Protein AF-B1PHC8-F1 (afdb_monomer)

pLDDT: mean 93.21, std 6.13, range [55.34, 97.25]

Structure (mmCIF, N/CA/C/O backbone):
data_AF-B1PHC8-F1
#
_entry.id   AF-B1PHC8-F1
#
loop_
_atom_site.group_PDB
_atom_site.id
_atom_site.type_symbol
_atom_site.label_atom_id
_atom_site.label_alt_id
_atom_site.label_comp_id
_atom_site.label_asym_id
_atom_site.label_entity_id
_atom_site.label_seq_id
_atom_site.pdbx_PDB_ins_code
_atom_site.Cartn_x
_atom_site.Cartn_y
_atom_site.Cartn_z
_atom_site.occupancy
_atom_site.B_iso_or_equiv
_atom_site.auth_seq_id
_atom_site.auth_comp_id
_atom_site.auth_asym_id
_atom_site.auth_atom_id
_atom_site.pdbx_PDB_model_num
ATOM 1 N N . VAL A 1 1 ? -2.891 -11.904 -4.255 1.00 90.06 1 VAL A N 1
ATOM 2 C CA . VAL A 1 1 ? -4.264 -12.286 -3.826 1.00 90.06 1 VAL A CA 1
ATOM 3 C C . VAL A 1 1 ? -4.377 -12.484 -2.309 1.00 90.06 1 VAL A C 1
ATOM 5 O O . VAL A 1 1 ? -5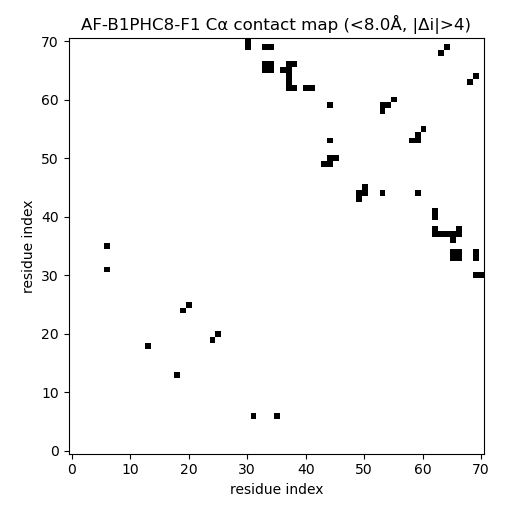.147 -11.738 -1.717 1.00 90.06 1 VAL A O 1
ATOM 8 N N . PRO A 1 2 ? -3.614 -13.371 -1.633 1.00 95.31 2 PRO A N 1
ATOM 9 C CA . PRO A 1 2 ? -3.781 -13.600 -0.184 1.00 95.31 2 PRO A CA 1
ATOM 10 C C . PRO A 1 2 ? -3.526 -12.361 0.689 1.00 95.31 2 PRO A C 1
ATOM 12 O O . PRO A 1 2 ? -4.198 -12.149 1.693 1.00 95.31 2 PRO A O 1
ATOM 15 N N . THR A 1 3 ? -2.580 -11.510 0.287 1.00 94.31 3 THR A N 1
ATOM 16 C CA . THR A 1 3 ? -2.282 -10.225 0.942 1.00 94.31 3 THR A CA 1
ATOM 17 C C . THR A 1 3 ? -3.458 -9.252 0.874 1.00 94.31 3 THR A C 1
ATOM 19 O O . THR A 1 3 ? -3.817 -8.657 1.884 1.00 94.31 3 THR A O 1
ATOM 22 N N . GLY A 1 4 ? -4.110 -9.152 -0.289 1.00 93.94 4 GLY A N 1
ATOM 23 C CA . GLY A 1 4 ? -5.318 -8.346 -0.469 1.00 93.94 4 GLY A CA 1
ATOM 24 C C . GLY A 1 4 ? -6.454 -8.799 0.448 1.00 93.94 4 GLY A C 1
ATOM 25 O O . GLY A 1 4 ? -7.082 -7.967 1.092 1.00 93.94 4 GLY A O 1
ATOM 26 N N . ILE A 1 5 ? -6.659 -10.114 0.591 1.00 97.25 5 ILE A N 1
ATOM 27 C CA . ILE A 1 5 ? -7.671 -10.668 1.508 1.00 97.25 5 ILE A CA 1
ATOM 28 C C . ILE A 1 5 ? -7.410 -10.220 2.954 1.00 97.25 5 ILE A C 1
ATOM 30 O O . ILE A 1 5 ? -8.347 -9.817 3.639 1.00 97.25 5 ILE A O 1
ATOM 34 N N . LYS A 1 6 ? -6.151 -10.225 3.416 1.00 95.50 6 LYS A N 1
ATOM 35 C CA . LYS A 1 6 ? -5.803 -9.744 4.767 1.00 95.50 6 LYS A CA 1
ATOM 36 C C . LYS A 1 6 ? -6.122 -8.261 4.956 1.00 95.50 6 LYS A C 1
ATOM 38 O O . LYS A 1 6 ? -6.726 -7.903 5.961 1.00 95.50 6 LYS A O 1
ATOM 43 N N . ILE A 1 7 ? -5.778 -7.424 3.977 1.00 95.88 7 ILE A N 1
ATOM 44 C CA . ILE A 1 7 ? -6.071 -5.984 4.010 1.00 95.88 7 ILE A CA 1
ATOM 45 C C . ILE A 1 7 ? -7.581 -5.739 4.101 1.00 95.88 7 ILE A C 1
ATOM 47 O O . ILE A 1 7 ? -8.033 -5.000 4.974 1.00 95.88 7 ILE A O 1
ATOM 51 N N . PHE A 1 8 ? -8.375 -6.401 3.254 1.00 97.00 8 PHE A N 1
ATOM 52 C CA . PHE A 1 8 ? -9.833 -6.281 3.307 1.00 97.00 8 PHE A CA 1
ATOM 53 C C . PHE A 1 8 ? -10.418 -6.830 4.607 1.00 97.00 8 PHE A C 1
ATOM 55 O O . PHE A 1 8 ? -11.365 -6.252 5.131 1.00 97.00 8 PHE A O 1
ATOM 62 N N . SER A 1 9 ? -9.837 -7.892 5.168 1.00 96.75 9 SER A N 1
ATOM 63 C CA . SER A 1 9 ? -10.236 -8.398 6.480 1.00 96.75 9 SER A CA 1
ATOM 64 C C . SER A 1 9 ? -9.991 -7.368 7.586 1.00 96.75 9 SER A C 1
ATOM 66 O O . SER A 1 9 ? -10.864 -7.195 8.428 1.00 96.75 9 SER A O 1
ATOM 68 N N . TRP A 1 10 ? -8.854 -6.660 7.589 1.00 95.81 10 TRP A N 1
ATOM 69 C CA . TRP A 1 10 ? -8.580 -5.604 8.574 1.00 95.81 10 TRP A CA 1
ATOM 70 C C . TRP A 1 10 ? -9.546 -4.425 8.444 1.00 95.81 10 TRP A C 1
ATOM 72 O O . TRP A 1 10 ? -10.072 -3.952 9.450 1.00 95.81 10 TRP A O 1
ATOM 82 N N . LEU A 1 11 ? -9.826 -3.985 7.214 1.00 95.69 11 LEU A N 1
ATOM 83 C CA . LEU A 1 11 ? -10.820 -2.938 6.959 1.00 95.69 11 LEU A CA 1
ATOM 84 C C . LEU A 1 11 ? -12.226 -3.382 7.383 1.00 95.69 11 LEU A C 1
ATOM 86 O O . LEU A 1 11 ? -12.957 -2.600 7.987 1.00 95.69 11 LEU A O 1
ATOM 90 N N . GLY A 1 12 ? -12.576 -4.645 7.131 1.00 96.44 12 GLY A N 1
ATOM 91 C CA . GLY A 1 12 ? -13.829 -5.248 7.579 1.00 96.44 12 GLY A CA 1
ATOM 92 C C . GLY A 1 12 ? -13.979 -5.243 9.101 1.00 96.44 12 GLY A C 1
ATOM 93 O O . GLY A 1 12 ? -15.057 -4.929 9.591 1.00 96.44 12 GLY A O 1
ATOM 94 N N . THR A 1 13 ? -12.900 -5.503 9.848 1.00 94.75 13 THR A N 1
ATOM 95 C CA . THR A 1 13 ? -12.904 -5.439 11.322 1.00 94.75 13 THR A CA 1
ATOM 96 C C . THR A 1 13 ? -13.163 -4.028 11.852 1.00 94.75 13 THR A C 1
ATOM 98 O O . THR A 1 13 ? -13.794 -3.871 12.893 1.00 94.75 13 THR A O 1
ATOM 101 N N . LEU A 1 14 ? -12.674 -2.995 11.163 1.00 94.31 14 LEU A N 1
ATOM 102 C CA . LEU A 1 14 ? -12.836 -1.601 11.589 1.00 94.31 14 LEU A CA 1
ATOM 103 C C . LEU A 1 14 ? -14.188 -1.009 11.162 1.00 94.31 14 LEU A C 1
ATOM 105 O O . LEU A 1 14 ? -14.684 -0.070 11.790 1.00 94.31 14 LEU A O 1
ATOM 109 N N . HIS A 1 15 ? -14.803 -1.553 10.112 1.00 95.19 15 HIS A N 1
ATOM 110 C CA . HIS A 1 15 ? -16.050 -1.045 9.555 1.00 95.19 15 HIS A CA 1
ATOM 111 C C . HIS A 1 15 ? -17.229 -1.17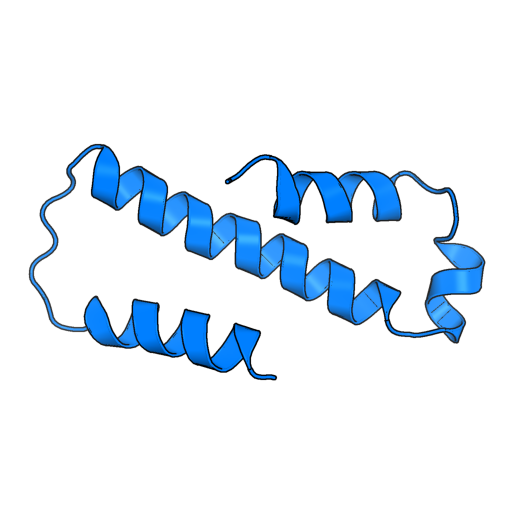7 10.5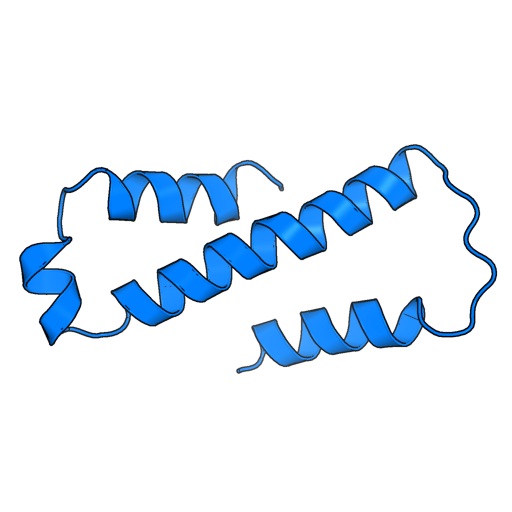36 1.00 95.19 15 HIS A C 1
ATOM 113 O O . HIS A 1 15 ? -17.505 -2.248 11.068 1.00 95.19 15 HIS A O 1
ATOM 119 N N . GLY A 1 16 ? -17.957 -0.076 10.757 1.00 92.19 16 GLY A N 1
ATOM 120 C CA . GLY A 1 16 ? -19.130 -0.041 11.642 1.00 92.19 16 GLY A CA 1
ATOM 121 C C . GLY A 1 16 ? -18.814 0.013 13.142 1.00 92.19 16 GLY A C 1
ATOM 122 O O . GLY A 1 16 ? -19.739 0.008 13.952 1.00 92.19 16 GLY A O 1
ATOM 123 N N . THR A 1 17 ? -17.535 0.096 13.525 1.00 93.06 17 THR A N 1
ATOM 124 C CA . THR A 1 17 ? -17.108 0.244 14.926 1.00 93.06 17 THR A CA 1
ATOM 125 C C . THR A 1 17 ? -16.868 1.714 15.287 1.00 93.06 17 THR A C 1
ATOM 127 O O . THR A 1 17 ? -16.495 2.524 14.438 1.00 93.06 17 THR A O 1
ATOM 130 N N . GLN A 1 18 ? -17.078 2.083 16.555 1.00 92.19 18 GLN A N 1
ATOM 131 C CA . GLN A 1 18 ? -16.670 3.399 17.056 1.00 92.19 18 GLN A CA 1
ATOM 132 C C . GLN A 1 18 ? -15.160 3.395 17.312 1.00 92.19 18 GLN A C 1
ATOM 134 O O . GLN A 1 18 ? -14.678 2.757 18.247 1.00 92.19 18 GLN A O 1
ATOM 139 N N . LEU A 1 19 ? -14.411 4.094 16.459 1.00 93.50 19 LEU A N 1
ATOM 140 C CA . LEU A 1 19 ? -12.956 4.150 16.540 1.00 93.50 19 LEU A CA 1
ATOM 141 C C . LEU A 1 19 ? -12.497 5.149 17.606 1.00 93.50 19 LEU A C 1
ATOM 143 O O . LEU A 1 19 ? -12.790 6.340 17.526 1.00 93.50 19 LEU A O 1
ATOM 147 N N . ASN A 1 20 ? -11.704 4.666 18.561 1.00 93.19 20 ASN A N 1
ATOM 148 C CA . ASN A 1 20 ? -10.940 5.514 19.470 1.00 93.19 20 ASN A CA 1
ATOM 149 C C . ASN A 1 20 ? -9.548 5.749 18.875 1.00 93.19 20 ASN A C 1
ATOM 151 O O . ASN A 1 20 ? -8.764 4.809 18.751 1.00 93.19 20 ASN A O 1
ATOM 155 N N . TYR A 1 21 ? -9.232 6.995 18.518 1.00 93.06 21 TYR A N 1
ATOM 156 C CA . TYR A 1 21 ? -7.961 7.371 17.884 1.00 93.06 21 TYR A CA 1
ATOM 157 C C . TYR A 1 21 ? -6.782 7.366 18.867 1.00 93.06 21 TYR A C 1
ATOM 159 O O . TYR A 1 21 ? -6.242 8.407 19.236 1.00 93.06 21 TYR A O 1
ATOM 167 N N . SER A 1 22 ? -6.362 6.178 19.290 1.00 95.75 22 SER A N 1
ATOM 168 C CA . SER A 1 22 ? -5.089 5.992 19.982 1.00 95.75 22 SER A CA 1
ATOM 169 C C . SER A 1 22 ? -3.915 6.102 18.995 1.00 95.75 22 SER A C 1
ATOM 171 O O . SER A 1 22 ? -4.078 5.806 17.805 1.00 95.75 22 SER A O 1
ATOM 173 N N . PRO A 1 23 ? -2.698 6.441 19.467 1.00 94.94 23 PRO A N 1
ATOM 174 C CA . PRO A 1 23 ? -1.498 6.423 18.629 1.00 94.94 23 PRO A CA 1
ATOM 175 C C . PRO A 1 23 ? -1.295 5.091 17.890 1.00 94.94 23 PRO A C 1
ATOM 177 O O . PRO A 1 23 ? -0.906 5.080 16.726 1.00 94.94 23 PRO A O 1
ATOM 180 N N . SER A 1 24 ? -1.630 3.967 18.535 1.00 94.75 24 SER A N 1
ATOM 181 C CA . SER A 1 24 ? -1.556 2.632 17.934 1.00 94.75 24 SER A CA 1
ATOM 182 C C . SER A 1 24 ? -2.533 2.434 16.773 1.00 94.75 24 SER A C 1
ATOM 184 O O . SER A 1 24 ? -2.148 1.870 15.751 1.00 94.75 24 SER A O 1
ATOM 186 N N . LEU A 1 25 ? -3.775 2.916 16.892 1.00 95.06 25 LEU A N 1
ATOM 187 C CA . LEU A 1 25 ? -4.761 2.807 15.817 1.00 95.06 25 LEU A CA 1
ATOM 188 C C . LEU A 1 25 ? -4.378 3.691 14.626 1.00 95.06 25 LEU A C 1
ATOM 190 O O . LEU A 1 25 ? -4.479 3.252 13.483 1.00 95.06 25 LEU A O 1
ATOM 194 N N . ILE A 1 26 ? -3.898 4.910 14.884 1.00 95.50 26 ILE A N 1
ATOM 195 C CA . ILE A 1 26 ? -3.425 5.823 13.832 1.00 95.50 26 ILE A CA 1
ATOM 196 C C . ILE A 1 26 ? -2.264 5.187 13.061 1.00 95.50 26 ILE A C 1
ATOM 198 O O . ILE A 1 26 ? -2.254 5.215 11.831 1.00 95.50 26 ILE A O 1
ATOM 202 N N . TRP A 1 27 ? -1.319 4.562 13.767 1.00 95.62 27 TRP A N 1
ATOM 203 C CA . TRP A 1 27 ? -0.208 3.8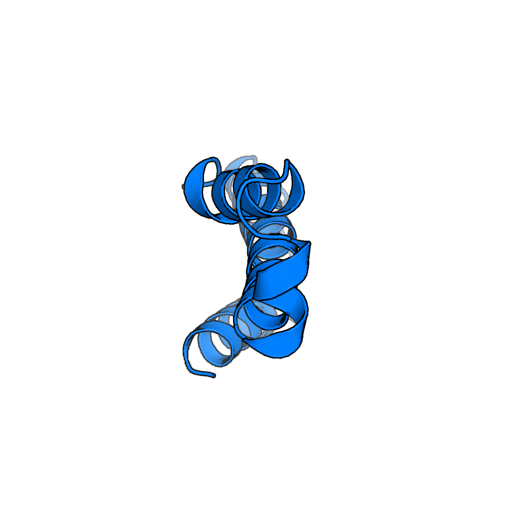69 13.126 1.00 95.62 27 TRP A CA 1
ATOM 204 C C . TRP A 1 27 ? -0.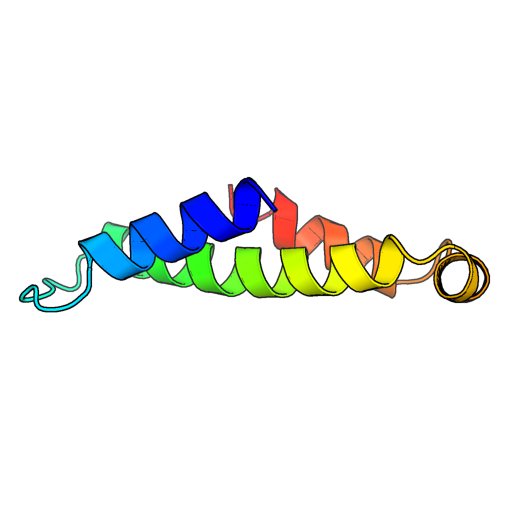680 2.657 12.315 1.00 95.62 27 TRP A C 1
ATOM 206 O O . TRP A 1 27 ? -0.265 2.496 11.173 1.00 95.62 27 TRP A O 1
ATOM 216 N N . ALA A 1 28 ? -1.610 1.853 12.843 1.00 94.44 28 ALA A N 1
ATOM 217 C CA . ALA A 1 28 ? -2.185 0.714 12.121 1.00 94.44 28 ALA A CA 1
ATOM 218 C C . ALA A 1 28 ? -2.919 1.136 10.833 1.00 94.44 28 ALA A C 1
ATOM 220 O O . ALA A 1 28 ? -2.782 0.483 9.797 1.00 94.44 28 ALA A O 1
ATOM 221 N N . LEU A 1 29 ? -3.661 2.247 10.869 1.00 95.12 29 LEU A N 1
ATOM 222 C CA . LEU A 1 29 ? -4.297 2.827 9.683 1.00 95.12 29 LEU A CA 1
ATOM 223 C C . LEU A 1 29 ? -3.253 3.329 8.672 1.00 95.12 29 LEU A C 1
ATOM 225 O O . LEU A 1 29 ? -3.374 3.050 7.478 1.00 95.12 29 LEU A O 1
ATOM 229 N N . GLY A 1 30 ? -2.208 4.016 9.146 1.00 95.19 30 GLY A N 1
ATOM 230 C CA . GLY A 1 30 ? -1.085 4.465 8.318 1.00 95.19 30 GLY A CA 1
ATOM 231 C C . GLY A 1 30 ? -0.330 3.304 7.666 1.00 95.19 30 GLY A C 1
ATOM 232 O O . GLY A 1 30 ? -0.012 3.369 6.480 1.00 95.19 30 GLY A O 1
ATOM 233 N N . PHE A 1 31 ? -0.122 2.214 8.406 1.00 95.44 31 PHE A N 1
ATOM 234 C CA . PHE A 1 31 ? 0.448 0.970 7.902 1.00 95.44 31 PHE A CA 1
ATOM 235 C C . PHE A 1 31 ? -0.413 0.374 6.787 1.00 95.44 31 PHE A C 1
ATOM 237 O O . PHE A 1 31 ? 0.096 0.152 5.693 1.00 95.44 31 PHE A O 1
ATOM 244 N N . VAL A 1 32 ? -1.717 0.169 7.012 1.00 95.25 32 VAL A N 1
ATOM 245 C CA . VAL A 1 32 ? -2.623 -0.399 5.993 1.00 95.25 32 VAL A CA 1
ATOM 246 C C . VAL A 1 32 ? -2.609 0.456 4.719 1.00 95.25 32 VAL A C 1
ATOM 248 O O . VAL A 1 32 ? -2.547 -0.079 3.609 1.00 95.25 32 VAL A O 1
ATOM 251 N N . PHE A 1 33 ? -2.603 1.782 4.859 1.00 95.19 33 PHE A N 1
ATOM 252 C CA . PHE A 1 33 ? -2.528 2.699 3.725 1.00 95.19 33 PHE A CA 1
ATOM 253 C C . PHE A 1 33 ? -1.186 2.619 2.977 1.00 95.19 33 PHE A C 1
ATOM 255 O O . PHE A 1 33 ? -1.163 2.360 1.776 1.00 95.19 33 PHE A O 1
ATOM 262 N N . LEU A 1 34 ? -0.048 2.786 3.651 1.00 95.06 34 LEU A N 1
ATOM 263 C CA . LEU A 1 34 ? 1.252 2.787 2.968 1.00 95.06 34 LEU A CA 1
ATOM 264 C C . LEU A 1 34 ? 1.612 1.405 2.407 1.00 95.06 34 LEU A C 1
ATOM 266 O O . LEU A 1 34 ? 2.130 1.303 1.294 1.00 95.06 34 LEU A O 1
ATOM 270 N N . PHE A 1 35 ? 1.232 0.339 3.110 1.00 95.50 35 PHE A N 1
ATOM 271 C CA . PHE A 1 35 ? 1.408 -1.031 2.644 1.00 95.50 35 PHE A CA 1
ATOM 272 C C . PHE A 1 35 ? 0.543 -1.345 1.415 1.00 95.50 35 PHE A C 1
ATOM 274 O O . PHE A 1 35 ? 0.990 -2.070 0.527 1.00 95.50 35 PHE A O 1
ATOM 281 N N . THR A 1 36 ? -0.671 -0.785 1.302 1.00 95.69 36 THR A N 1
ATOM 282 C CA . THR A 1 36 ? -1.478 -0.931 0.073 1.00 95.69 36 THR A CA 1
ATOM 283 C C . THR A 1 36 ? -0.845 -0.213 -1.114 1.00 95.69 36 THR A C 1
ATOM 285 O O . THR A 1 36 ? -0.768 -0.806 -2.189 1.00 95.69 36 THR A O 1
ATOM 288 N N . VAL A 1 37 ? -0.324 1.004 -0.930 1.00 96.25 37 VAL A N 1
ATOM 289 C CA . VAL A 1 37 ? 0.400 1.738 -1.985 1.00 96.25 37 VAL A CA 1
ATOM 290 C C . VAL A 1 37 ? 1.645 0.968 -2.436 1.00 96.25 37 VAL A C 1
ATOM 292 O O . VAL A 1 37 ? 1.826 0.747 -3.635 1.00 96.25 37 VAL A O 1
ATOM 295 N N . GLY A 1 38 ? 2.462 0.489 -1.493 1.00 95.06 38 GLY A N 1
ATOM 296 C CA . GLY A 1 38 ? 3.611 -0.371 -1.792 1.00 95.06 38 GLY A CA 1
ATOM 297 C C . GLY A 1 38 ? 3.204 -1.673 -2.488 1.00 95.06 38 GLY A C 1
ATOM 298 O O . GLY A 1 38 ? 3.815 -2.082 -3.470 1.00 95.06 38 GLY A O 1
ATOM 299 N N . GLY A 1 39 ? 2.115 -2.303 -2.049 1.00 95.12 39 GLY A N 1
ATOM 300 C CA . GLY A 1 39 ? 1.570 -3.495 -2.694 1.00 95.12 39 GLY A CA 1
ATOM 301 C C . GLY A 1 39 ? 1.153 -3.252 -4.147 1.00 95.12 39 GLY A C 1
ATOM 302 O O . GLY A 1 39 ? 1.444 -4.081 -5.009 1.00 95.12 39 GLY A O 1
ATOM 303 N N . LEU A 1 40 ? 0.519 -2.113 -4.441 1.00 96.25 40 LEU A N 1
ATOM 304 C CA . LEU A 1 40 ? 0.109 -1.744 -5.799 1.00 96.25 40 LEU A CA 1
ATOM 305 C C . LEU A 1 40 ? 1.312 -1.507 -6.723 1.00 96.25 40 LEU A C 1
ATOM 307 O O . LEU A 1 40 ? 1.310 -2.017 -7.842 1.00 96.25 40 LEU A O 1
ATOM 311 N N . THR A 1 41 ? 2.360 -0.811 -6.265 1.00 95.19 41 THR A N 1
ATOM 312 C CA . THR A 1 41 ? 3.596 -0.644 -7.059 1.00 95.19 41 THR A CA 1
ATOM 313 C C . THR A 1 41 ? 4.308 -1.979 -7.295 1.00 95.19 41 THR A C 1
ATOM 315 O O . THR A 1 41 ? 4.858 -2.201 -8.371 1.00 95.19 41 THR A O 1
ATOM 318 N N . GLY A 1 42 ? 4.206 -2.921 -6.353 1.00 93.00 42 GLY A N 1
ATOM 319 C CA . GLY A 1 42 ? 4.711 -4.286 -6.521 1.00 93.00 42 GLY A CA 1
ATOM 320 C C . GLY A 1 42 ? 3.957 -5.088 -7.581 1.00 93.00 42 GLY A C 1
ATOM 321 O O . GLY A 1 42 ? 4.567 -5.850 -8.323 1.00 93.00 42 GLY A O 1
ATOM 322 N N . VAL A 1 43 ? 2.640 -4.890 -7.708 1.00 95.25 43 VAL A N 1
ATOM 323 C CA . VAL A 1 43 ? 1.849 -5.498 -8.796 1.00 95.25 43 VAL A CA 1
ATOM 324 C C . VAL A 1 43 ? 2.278 -4.950 -10.160 1.00 95.25 43 VAL A C 1
ATOM 326 O O . VAL A 1 43 ? 2.311 -5.707 -11.127 1.00 95.25 43 VAL A O 1
ATOM 329 N N . VAL A 1 44 ? 2.644 -3.667 -10.241 1.00 95.12 44 VAL A N 1
ATOM 330 C CA . VAL A 1 44 ? 3.192 -3.067 -11.470 1.00 95.12 44 VAL A CA 1
ATOM 331 C C . VAL A 1 44 ? 4.555 -3.677 -11.816 1.00 95.12 44 VAL A C 1
ATOM 333 O O . VAL A 1 44 ? 4.754 -4.075 -12.961 1.00 95.12 44 VAL A O 1
ATOM 336 N N . LEU A 1 45 ? 5.455 -3.822 -10.836 1.00 93.25 45 LEU A N 1
ATOM 337 C CA . LEU A 1 45 ? 6.768 -4.463 -11.025 1.00 93.25 45 LEU A CA 1
ATOM 338 C C . LEU A 1 45 ? 6.680 -5.961 -11.338 1.00 93.25 45 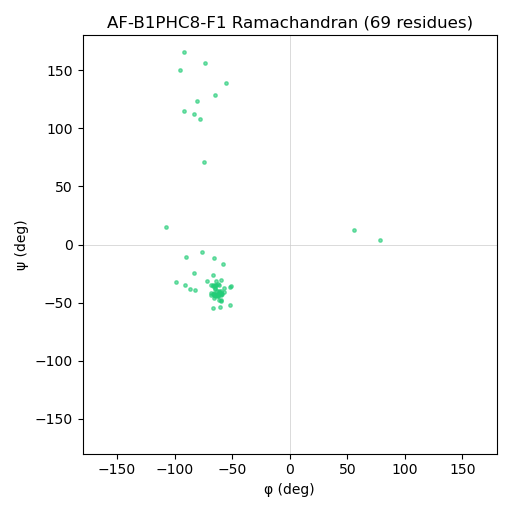LEU A C 1
ATOM 340 O O . LEU A 1 45 ? 7.547 -6.499 -12.014 1.00 93.25 45 LEU A O 1
ATOM 344 N N . ALA A 1 46 ? 5.616 -6.643 -10.908 1.00 93.75 46 ALA A N 1
ATOM 345 C CA . ALA A 1 46 ? 5.394 -8.046 -11.252 1.00 93.75 46 ALA A CA 1
ATOM 346 C C . ALA A 1 46 ? 5.134 -8.269 -12.757 1.00 93.75 46 ALA A C 1
ATOM 348 O O . ALA A 1 46 ? 5.140 -9.411 -13.219 1.00 93.75 46 ALA A O 1
ATOM 349 N N . ASN A 1 47 ? 4.895 -7.203 -13.531 1.00 96.81 47 ASN A N 1
ATOM 350 C CA . ASN A 1 47 ? 4.806 -7.277 -14.981 1.00 96.81 47 ASN A CA 1
ATOM 351 C C . ASN A 1 47 ? 6.206 -7.226 -15.611 1.00 96.81 47 ASN A C 1
ATOM 353 O O . ASN A 1 47 ? 6.845 -6.176 -15.642 1.00 96.81 47 ASN A O 1
ATOM 357 N N . SER A 1 48 ? 6.633 -8.339 -16.209 1.00 92.88 48 SER A N 1
ATOM 358 C CA . SER A 1 48 ? 7.958 -8.475 -16.824 1.00 92.88 48 SER A CA 1
ATOM 359 C C . SER A 1 48 ? 8.232 -7.483 -17.958 1.00 92.88 48 SER A C 1
ATOM 361 O O . SER A 1 48 ? 9.376 -7.099 -18.164 1.00 92.88 48 SER A O 1
ATOM 363 N N . SER A 1 49 ? 7.212 -7.054 -18.711 1.00 96.06 49 SER A N 1
ATOM 364 C CA . SER A 1 49 ? 7.396 -6.062 -19.781 1.00 96.06 49 SER A CA 1
ATOM 365 C C . SER A 1 49 ? 7.668 -4.663 -19.229 1.00 96.06 49 SER A C 1
ATOM 367 O O . SER A 1 49 ? 8.379 -3.888 -19.862 1.00 96.06 49 SER A O 1
ATOM 369 N N . ILE A 1 50 ? 7.104 -4.343 -18.062 1.00 94.69 50 ILE A N 1
ATOM 370 C CA . ILE A 1 50 ? 7.306 -3.056 -17.387 1.00 94.69 50 ILE A CA 1
ATOM 371 C C . ILE A 1 50 ? 8.623 -3.072 -16.604 1.00 94.69 50 ILE A C 1
ATOM 373 O O . ILE A 1 50 ? 9.350 -2.078 -16.620 1.00 94.69 50 ILE A O 1
ATOM 377 N N . ASP A 1 51 ? 8.951 -4.201 -15.971 1.00 94.00 51 ASP A N 1
ATOM 378 C CA . ASP A 1 51 ? 10.181 -4.362 -15.195 1.00 94.00 51 ASP A CA 1
ATOM 379 C C . ASP A 1 51 ? 11.430 -4.081 -16.037 1.00 94.00 51 ASP A C 1
ATOM 381 O O . ASP A 1 51 ? 12.304 -3.373 -15.570 1.00 94.00 51 ASP A O 1
ATOM 385 N N . ILE A 1 52 ? 11.471 -4.467 -17.321 1.00 93.25 52 ILE A N 1
ATOM 386 C CA . ILE A 1 52 ? 12.602 -4.155 -18.225 1.00 93.25 52 ILE A CA 1
ATOM 387 C C . ILE A 1 52 ? 12.977 -2.659 -18.224 1.00 93.25 52 ILE A C 1
ATOM 389 O O . ILE A 1 52 ? 14.150 -2.321 -18.356 1.00 93.25 52 ILE A O 1
ATOM 393 N N . ILE A 1 53 ? 11.993 -1.763 -18.097 1.00 95.38 53 ILE A N 1
ATOM 394 C CA . ILE A 1 53 ? 12.206 -0.308 -18.128 1.00 95.38 53 ILE A CA 1
ATOM 395 C C . ILE A 1 53 ? 12.439 0.250 -16.719 1.00 95.38 53 ILE A C 1
ATOM 397 O O . ILE A 1 53 ? 13.178 1.219 -16.552 1.00 95.38 53 ILE A O 1
ATOM 401 N N . LEU A 1 54 ? 11.774 -0.321 -15.713 1.00 94.81 54 LEU A N 1
ATOM 402 C CA . LEU A 1 54 ? 11.820 0.173 -14.335 1.00 94.81 54 LEU A CA 1
ATOM 403 C C . LEU A 1 54 ? 12.940 -0.458 -13.500 1.00 94.81 54 LEU A C 1
ATOM 405 O O . LEU A 1 54 ? 13.213 0.041 -12.403 1.00 94.81 54 LEU A O 1
ATOM 409 N N . HIS A 1 55 ? 13.595 -1.502 -14.005 1.00 94.88 55 HIS A N 1
ATOM 410 C CA . HIS A 1 55 ? 14.698 -2.175 -13.337 1.00 94.88 55 HIS A CA 1
ATOM 411 C C . HIS A 1 55 ? 15.812 -1.190 -12.979 1.00 94.88 55 HIS A C 1
ATOM 413 O O . HIS A 1 55 ? 16.116 -0.278 -13.746 1.00 94.88 55 HIS A O 1
ATOM 419 N N . ASP A 1 56 ? 16.390 -1.350 -11.788 1.00 94.06 56 ASP A N 1
ATOM 420 C CA . ASP A 1 56 ? 17.442 -0.484 -11.232 1.00 94.06 56 ASP A CA 1
ATOM 421 C C . ASP A 1 56 ? 17.107 1.017 -11.149 1.00 94.06 56 ASP A C 1
ATOM 423 O O . ASP A 1 56 ? 17.972 1.850 -10.869 1.00 94.06 56 ASP A O 1
ATOM 427 N N . THR A 1 57 ? 15.839 1.394 -11.328 1.00 96.50 57 THR A N 1
ATOM 428 C CA . THR A 1 57 ? 15.393 2.776 -11.137 1.00 96.50 57 THR A CA 1
ATOM 429 C C . THR A 1 57 ? 14.906 3.024 -9.711 1.00 96.50 57 THR A C 1
ATOM 431 O O . THR A 1 57 ? 14.564 2.112 -8.950 1.00 96.50 57 THR A O 1
ATOM 434 N N . TYR A 1 58 ? 14.770 4.305 -9.357 1.00 95.75 58 TYR A N 1
ATOM 435 C CA . TYR A 1 58 ? 14.178 4.726 -8.084 1.00 95.75 58 TYR A CA 1
ATOM 436 C C . TYR A 1 58 ? 12.749 4.216 -7.860 1.00 95.75 58 TYR A C 1
ATOM 438 O O . TYR A 1 58 ? 12.294 4.208 -6.717 1.00 95.75 58 TYR A O 1
ATOM 446 N N . TYR A 1 59 ? 12.047 3.757 -8.902 1.00 93.25 59 TYR A N 1
ATOM 447 C CA . TYR A 1 59 ? 10.726 3.151 -8.749 1.00 93.25 59 TYR A CA 1
ATOM 448 C C . TYR A 1 59 ? 10.786 1.867 -7.909 1.00 93.25 59 TYR A C 1
ATOM 450 O O . TYR A 1 59 ? 9.977 1.679 -7.000 1.00 93.25 59 TYR A O 1
ATOM 458 N N . VAL A 1 60 ? 11.787 1.018 -8.157 1.00 93.12 60 VAL A N 1
ATOM 459 C CA . VAL A 1 60 ? 12.003 -0.231 -7.410 1.00 93.12 60 VAL A CA 1
ATOM 460 C C . VAL A 1 60 ? 12.417 0.072 -5.971 1.00 93.12 60 VAL A C 1
ATOM 462 O O . VAL A 1 60 ? 11.876 -0.506 -5.028 1.00 93.12 60 VAL A O 1
ATOM 465 N N . VAL A 1 61 ? 13.316 1.043 -5.782 1.00 94.19 61 VAL A N 1
ATOM 466 C CA . VAL A 1 61 ? 13.740 1.487 -4.445 1.00 94.19 61 VAL A CA 1
ATOM 467 C C . VAL A 1 61 ? 12.544 2.007 -3.643 1.00 94.19 61 VAL A C 1
ATOM 469 O O . VAL A 1 61 ? 12.352 1.594 -2.499 1.00 94.19 61 VAL A O 1
ATOM 472 N N . ALA A 1 62 ? 11.712 2.864 -4.241 1.00 92.56 62 ALA A N 1
ATOM 473 C CA . ALA A 1 62 ? 10.523 3.411 -3.596 1.00 92.56 62 ALA A CA 1
ATOM 474 C C . ALA A 1 62 ? 9.517 2.313 -3.225 1.00 92.56 62 ALA A C 1
ATOM 476 O O . ALA A 1 62 ? 9.017 2.309 -2.100 1.00 92.56 62 ALA A O 1
ATOM 477 N N . HIS A 1 63 ? 9.267 1.354 -4.126 1.00 93.81 63 HIS A N 1
ATOM 478 C CA . HIS A 1 63 ? 8.411 0.199 -3.851 1.00 93.81 63 HIS A CA 1
ATOM 479 C C . HIS A 1 63 ? 8.836 -0.534 -2.568 1.00 93.81 63 HIS A C 1
ATOM 481 O O . HIS A 1 63 ? 8.015 -0.721 -1.667 1.00 93.81 63 HIS A O 1
ATOM 487 N N . PHE A 1 64 ? 10.119 -0.887 -2.445 1.00 92.69 64 PHE A N 1
ATOM 488 C CA . PHE A 1 64 ? 10.613 -1.596 -1.263 1.00 92.69 64 PHE A CA 1
ATOM 489 C C . PHE A 1 64 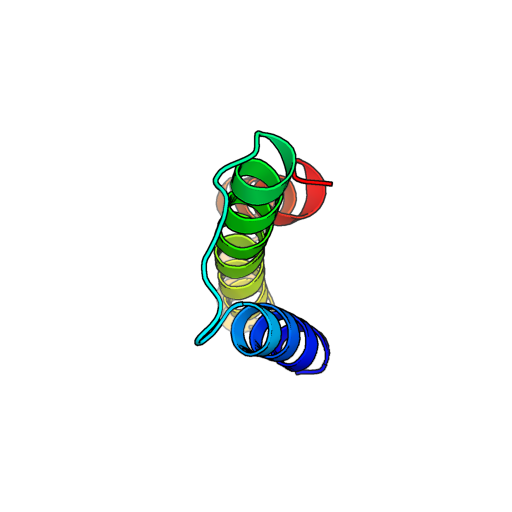? 10.520 -0.764 0.017 1.00 92.69 64 PHE A C 1
ATOM 491 O O . PHE A 1 64 ? 10.148 -1.305 1.059 1.00 92.69 64 PHE A O 1
ATOM 498 N N . HIS A 1 65 ? 10.790 0.543 -0.045 1.00 93.69 65 HIS A N 1
ATOM 499 C CA . HIS A 1 65 ? 10.665 1.413 1.128 1.00 93.69 65 HIS A CA 1
ATOM 500 C C . HIS A 1 65 ? 9.209 1.523 1.610 1.00 93.69 65 HIS A C 1
ATOM 502 O O . HIS A 1 65 ? 8.969 1.472 2.814 1.00 93.69 65 HIS A O 1
ATOM 508 N N . TYR A 1 66 ? 8.221 1.570 0.708 1.00 89.88 66 TYR A N 1
ATOM 509 C CA . TYR A 1 66 ? 6.806 1.546 1.111 1.00 89.88 66 TYR A CA 1
ATOM 510 C C . TYR A 1 66 ? 6.405 0.256 1.840 1.00 89.88 66 TYR A C 1
ATOM 512 O O . TYR A 1 66 ? 5.553 0.293 2.726 1.00 89.88 66 TYR A O 1
ATOM 520 N N . VAL A 1 67 ? 6.997 -0.882 1.468 1.00 87.75 67 VAL A N 1
ATOM 521 C CA . VAL A 1 67 ? 6.636 -2.197 2.017 1.00 87.75 67 VAL A CA 1
ATOM 522 C C . VAL A 1 67 ? 7.399 -2.525 3.3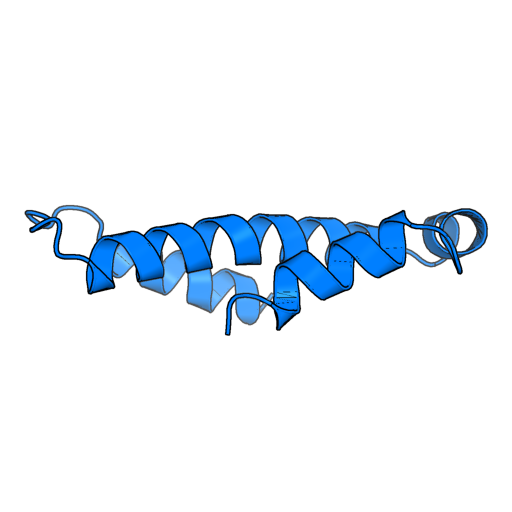05 1.00 87.75 67 VAL A C 1
ATOM 524 O O . VAL A 1 67 ? 6.815 -3.117 4.209 1.00 87.75 67 VAL A O 1
ATOM 527 N N . LEU A 1 68 ? 8.684 -2.163 3.400 1.00 84.62 68 LEU A N 1
ATOM 528 C CA . LEU A 1 68 ? 9.573 -2.591 4.490 1.00 84.62 68 LEU A CA 1
ATOM 529 C C . LEU A 1 68 ? 9.739 -1.557 5.606 1.00 84.62 68 LEU A C 1
ATOM 531 O O . LEU A 1 68 ? 9.905 -1.942 6.758 1.00 84.62 68 LEU A O 1
ATOM 535 N N . SER A 1 69 ? 9.698 -0.257 5.304 1.00 77.56 69 SER A N 1
ATOM 536 C CA . SER A 1 69 ? 9.969 0.786 6.308 1.00 77.56 69 SER A CA 1
ATOM 537 C C . SER A 1 69 ? 8.814 1.017 7.289 1.00 77.56 69 SER A C 1
ATOM 539 O O . SER A 1 69 ? 8.959 1.789 8.230 1.00 77.56 69 SER A O 1
ATOM 541 N N . MET A 1 70 ? 7.672 0.373 7.054 1.00 68.38 70 MET A N 1
ATOM 542 C CA . MET A 1 70 ? 6.441 0.517 7.832 1.00 68.38 70 MET A CA 1
ATOM 543 C C . MET A 1 70 ? 6.156 -0.708 8.713 1.00 68.38 70 MET A C 1
ATOM 545 O O . MET A 1 70 ? 5.020 -0.877 9.139 1.00 68.38 70 MET A O 1
ATOM 549 N N . GLY A 1 71 ? 7.139 -1.588 8.929 1.00 55.34 71 GLY A N 1
ATOM 550 C CA . GLY A 1 71 ? 7.048 -2.761 9.808 1.00 55.34 71 GLY A CA 1
ATOM 551 C C . GLY A 1 71 ? 7.688 -2.537 11.168 1.00 55.34 71 GLY A C 1
ATOM 552 O O . GLY A 1 71 ? 8.673 -1.770 11.231 1.00 55.34 71 GLY A O 1
#

Solvent-accessible surface area (backbone atoms only — not comparable to full-atom values): 4109 Å² total; per-residue (Å²): 108,74,66,56,53,52,52,53,49,54,52,56,70,54,57,96,56,90,80,73,88,42,75,68,52,52,48,51,53,50,35,56,51,42,38,48,55,16,50,52,48,45,58,52,52,69,34,68,82,52,27,75,76,43,58,98,34,70,64,54,56,51,29,51,47,35,55,58,72,64,110

InterPro domains:
  IPR000883 Cytochrome c oxidase subunit I [PF00115] (1-70)
  IPR000883 Cytochrome c oxidase subunit I [PR01165] (27-45)
  IPR000883 Cytochrome c oxidase subunit I [PR01165] (55-71)
  IPR000883 Cytochrome c oxidase subunit I [PTHR10422] (1-71)
  IPR023616 Cytochrome c oxidase-like, subunit I domain [PS50855] (1-71)
  IPR036927 Cytochrome c oxidase-like, subunit I superfamily [G3DSA:1.20.210.10] (1-71)
  IPR036927 Cytochrome c oxidase-like, subunit I superfamily [SSF81442] (1-71)

Sequence (71 aa):
VPTGIKIFSWLGTLHGTQLNYSPSLIWALGFVFLFTVGGLTGVVLANSSIDIILHDTYYVVAHFHYVLSMG

Radius of gyration: 14.76 Å; Cα contacts (8 Å, |Δi|>4): 35; chains: 1; bounding box: 37×21×40 Å

Nearest PDB structures (foldseek):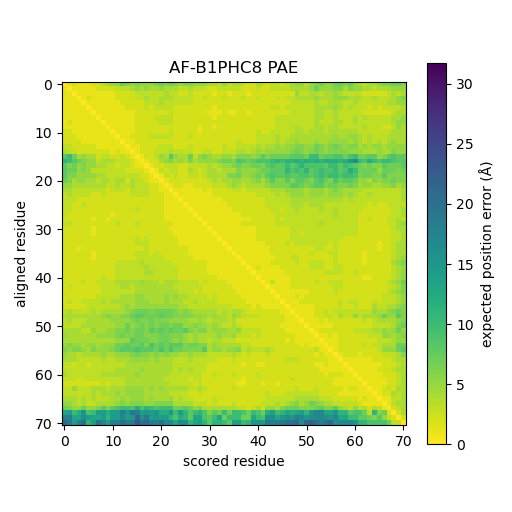
  5tqq-assembly1_A  TM=2.989E-01  e=5.518E+00  Bos taurus

Secondary structure (DSSP, 8-state):
-HHHHHHHHHHHHHTTS-----HHHHHHHHHHHHHHHHHHHHHHHT-HHHHHHHTTSHHHHHHHHHHHTT-

Foldseek 3Di:
DVVVVVLVVVVVVPPPDDDDDDPVVVLVVVLSVLQVVLVVLVVQCVDPVNVVVCPPHVSVVSSCCSNPVSD

Organism: NCBI:txid228858

Mean predicted aligned error: 3.47 Å